Protein AF-A0A0C2CI23-F1 (afdb_monomer)

Organism: NCBI:txid51022

Radius of gyration: 13.96 Å; Cα contacts (8 Å, |Δi|>4): 56; chains: 1; bounding box: 32×21×38 Å

Foldseek 3Di:
DCLPVLLVQLVVCCVVPNPVSLVVLCVVLVVLLVQLVVLVPDDPVVVVVCVVPDDPVCPCSRHNVSSVCVSVVNSDD

Structure (mmCIF, N/CA/C/O backbone):
data_AF-A0A0C2CI23-F1
#
_entry.id   AF-A0A0C2CI23-F1
#
loop_
_atom_site.group_PDB
_atom_site.id
_atom_site.type_symbol
_atom_site.label_atom_id
_atom_site.label_alt_id
_atom_site.label_comp_id
_atom_site.label_asym_id
_atom_site.label_entity_id
_atom_site.label_seq_id
_atom_site.pdbx_PDB_ins_code
_atom_site.Cartn_x
_atom_site.Cartn_y
_atom_site.Cartn_z
_atom_site.occupancy
_atom_site.B_iso_or_equiv
_atom_site.auth_seq_id
_atom_site.auth_comp_id
_atom_site.auth_asym_id
_atom_site.auth_atom_id
_atom_site.pdbx_PDB_model_num
ATOM 1 N N . SER A 1 1 ? -3.659 -9.436 -4.629 1.00 64.25 1 SER A N 1
ATOM 2 C CA . SER A 1 1 ? -3.261 -8.991 -3.274 1.00 64.25 1 SER A CA 1
ATOM 3 C C . SER A 1 1 ? -2.211 -7.919 -3.453 1.00 64.25 1 SER A C 1
ATOM 5 O O . SER A 1 1 ? -1.267 -8.156 -4.202 1.00 64.25 1 SER A O 1
ATOM 7 N N . LEU A 1 2 ? -2.354 -6.769 -2.787 1.00 68.31 2 LEU A N 1
ATOM 8 C CA . LEU A 1 2 ? -1.430 -5.630 -2.908 1.00 68.31 2 LEU A CA 1
ATOM 9 C C . LEU A 1 2 ? 0.027 -6.003 -2.588 1.00 68.31 2 LEU A C 1
ATOM 11 O O . LEU A 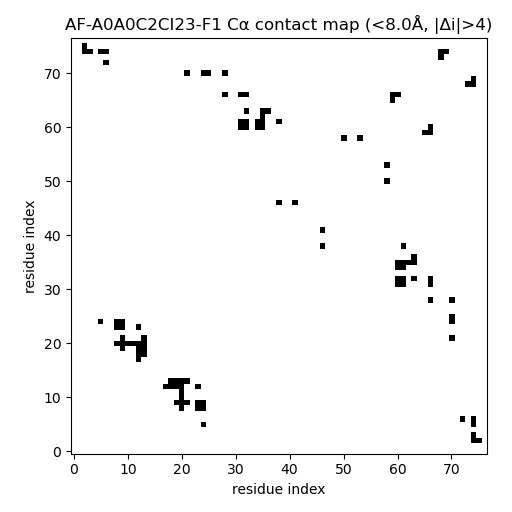1 2 ? 0.942 -5.494 -3.225 1.00 68.31 2 LEU A O 1
ATOM 15 N N . HIS A 1 3 ? 0.242 -7.001 -1.725 1.00 68.81 3 HIS A N 1
ATOM 16 C CA . HIS A 1 3 ? 1.559 -7.593 -1.455 1.00 68.81 3 HIS A CA 1
ATOM 17 C C . HIS A 1 3 ? 2.233 -8.245 -2.679 1.00 68.81 3 HIS A C 1
ATOM 19 O O . HIS A 1 3 ? 3.441 -8.459 -2.673 1.00 68.81 3 HIS A O 1
ATOM 25 N N . CYS A 1 4 ? 1.472 -8.590 -3.720 1.00 71.88 4 CYS A N 1
ATOM 26 C CA . CYS A 1 4 ? 1.979 -9.143 -4.978 1.00 71.88 4 CYS A CA 1
ATOM 27 C C . CYS A 1 4 ? 1.989 -8.092 -6.094 1.00 71.88 4 CYS A C 1
ATOM 29 O O . CYS A 1 4 ? 2.925 -8.043 -6.887 1.00 71.88 4 CYS A O 1
ATOM 31 N N . GLU A 1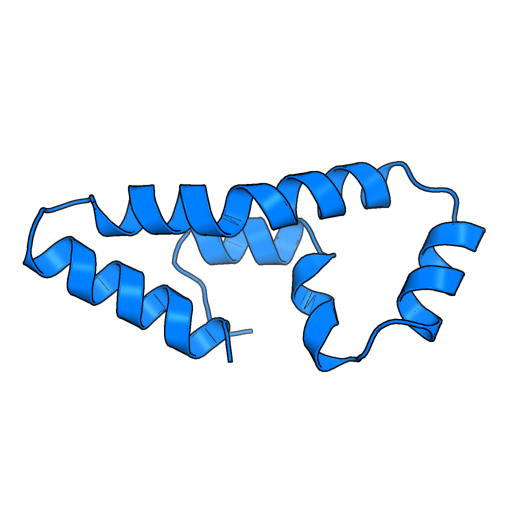 5 ? 0.951 -7.258 -6.153 1.00 81.88 5 GLU A N 1
ATOM 32 C CA . GLU A 1 5 ? 0.7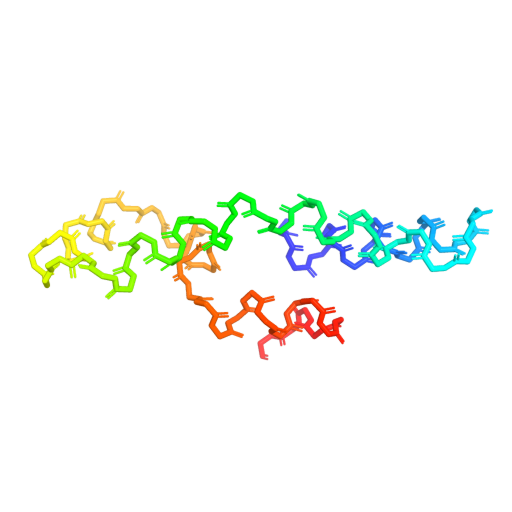70 -6.261 -7.212 1.00 81.88 5 GLU A CA 1
ATOM 33 C C . GLU A 1 5 ? 1.764 -5.103 -7.083 1.00 81.88 5 GLU A C 1
ATOM 35 O O . GLU A 1 5 ? 2.396 -4.747 -8.073 1.00 81.88 5 GLU A O 1
ATOM 40 N N . LEU A 1 6 ? 1.976 -4.569 -5.873 1.00 85.06 6 LEU A N 1
ATOM 41 C CA . LEU A 1 6 ? 2.908 -3.461 -5.642 1.00 85.06 6 LEU A CA 1
ATOM 42 C C . LEU A 1 6 ? 4.356 -3.806 -6.024 1.00 85.06 6 LEU A C 1
ATOM 44 O O . LEU A 1 6 ? 4.920 -3.079 -6.841 1.00 85.06 6 LEU A O 1
ATOM 48 N N . PRO A 1 7 ? 4.966 -4.911 -5.542 1.00 86.62 7 PRO A N 1
ATOM 49 C CA . PRO A 1 7 ? 6.315 -5.266 -5.972 1.00 86.62 7 PRO A CA 1
ATOM 50 C C . PRO A 1 7 ? 6.404 -5.549 -7.471 1.00 86.62 7 PRO A C 1
ATOM 52 O O . PRO A 1 7 ? 7.408 -5.196 -8.083 1.00 86.62 7 PRO A O 1
ATOM 55 N N . CYS A 1 8 ? 5.371 -6.148 -8.076 1.00 88.38 8 CYS A N 1
ATOM 56 C CA . CYS A 1 8 ? 5.335 -6.377 -9.520 1.00 88.38 8 CYS A CA 1
ATOM 57 C C . CYS A 1 8 ? 5.387 -5.048 -10.286 1.00 88.38 8 CYS A C 1
ATOM 59 O O . CYS A 1 8 ? 6.288 -4.837 -11.093 1.00 88.38 8 CYS A O 1
ATOM 61 N N . VAL A 1 9 ? 4.490 -4.111 -9.966 1.00 88.00 9 VAL A N 1
ATOM 62 C CA . VAL A 1 9 ? 4.440 -2.786 -10.601 1.00 88.00 9 VAL A CA 1
ATOM 63 C C . VAL A 1 9 ? 5.743 -2.016 -10.381 1.00 88.00 9 VAL A C 1
ATOM 65 O O . VAL A 1 9 ? 6.279 -1.449 -11.330 1.00 88.00 9 VAL A O 1
ATOM 68 N N . THR A 1 10 ? 6.301 -2.035 -9.166 1.00 89.44 10 THR A N 1
ATOM 69 C CA . THR A 1 10 ? 7.588 -1.393 -8.862 1.00 89.44 10 THR A CA 1
ATOM 70 C C . THR A 1 10 ? 8.729 -1.981 -9.696 1.00 89.44 10 THR A C 1
ATOM 72 O O . THR A 1 10 ? 9.537 -1.230 -10.242 1.00 89.44 10 THR A O 1
ATOM 75 N N . VAL A 1 11 ? 8.811 -3.309 -9.826 1.00 90.81 11 VAL A N 1
ATOM 76 C CA . VAL A 1 11 ? 9.857 -3.974 -10.618 1.00 90.81 11 VAL A CA 1
ATOM 77 C C . VAL A 1 11 ? 9.690 -3.687 -12.109 1.00 90.81 11 VAL A C 1
ATOM 79 O O . VAL A 1 11 ? 10.668 -3.315 -12.755 1.00 90.81 11 VAL A O 1
ATOM 82 N N . GLU A 1 12 ? 8.480 -3.812 -12.656 1.00 92.25 12 GLU A N 1
ATOM 83 C CA . GLU A 1 12 ? 8.228 -3.571 -14.081 1.00 92.25 12 GLU A CA 1
ATOM 84 C C . GLU A 1 12 ? 8.462 -2.105 -14.469 1.00 92.25 12 GLU A C 1
ATOM 86 O O . GLU A 1 12 ? 9.104 -1.833 -15.483 1.00 92.25 12 GLU A O 1
ATOM 91 N N . ALA A 1 13 ? 8.044 -1.148 -13.637 1.00 90.75 13 ALA A N 1
ATOM 92 C CA . ALA A 1 13 ? 8.322 0.268 -13.870 1.00 90.75 13 ALA A CA 1
ATOM 93 C C . ALA A 1 13 ? 9.834 0.557 -13.862 1.00 90.75 13 ALA A C 1
ATOM 95 O O . ALA A 1 13 ? 10.351 1.224 -14.762 1.00 90.75 13 ALA A O 1
ATOM 96 N N . ASN A 1 14 ? 10.574 -0.029 -12.913 1.00 92.00 14 ASN A N 1
ATOM 97 C CA . ASN A 1 14 ? 12.028 0.128 -12.832 1.00 92.00 14 ASN A CA 1
ATOM 98 C C . ASN A 1 14 ? 12.784 -0.444 -14.046 1.00 92.00 14 ASN A C 1
ATOM 100 O O . ASN A 1 14 ? 13.890 0.022 -14.319 1.00 92.00 14 ASN A O 1
ATOM 104 N N . LYS A 1 15 ? 12.216 -1.409 -14.788 1.00 94.06 15 LYS A N 1
ATOM 105 C CA . LYS A 1 15 ? 12.811 -1.911 -16.044 1.00 94.06 15 LYS A CA 1
ATOM 106 C C . LYS A 1 15 ? 12.752 -0.886 -17.176 1.00 94.06 15 LYS A C 1
ATOM 108 O O . LYS A 1 15 ? 13.649 -0.864 -18.011 1.00 94.06 15 LYS A O 1
ATOM 113 N N . VAL A 1 16 ? 11.695 -0.073 -17.224 1.00 94.19 16 VAL A N 1
ATOM 114 C CA . VAL A 1 16 ? 11.493 0.942 -18.272 1.00 94.19 16 VAL A CA 1
ATOM 115 C C . VAL A 1 16 ? 12.266 2.216 -17.946 1.00 94.19 16 VAL A C 1
ATOM 117 O O . VAL A 1 16 ? 12.942 2.771 -18.808 1.00 94.19 16 VAL A O 1
ATOM 120 N N . CYS A 1 17 ? 12.180 2.676 -16.697 1.00 91.62 17 CYS A N 1
ATOM 121 C CA . CYS A 1 17 ? 12.893 3.852 -16.213 1.00 91.62 17 CYS A CA 1
ATOM 122 C C . CYS A 1 17 ? 13.424 3.576 -14.799 1.00 91.62 17 CYS A C 1
ATOM 124 O O . CYS A 1 17 ? 12.612 3.371 -13.886 1.00 91.62 17 CYS A O 1
ATOM 126 N N . PRO A 1 18 ? 14.754 3.569 -14.583 1.00 93.0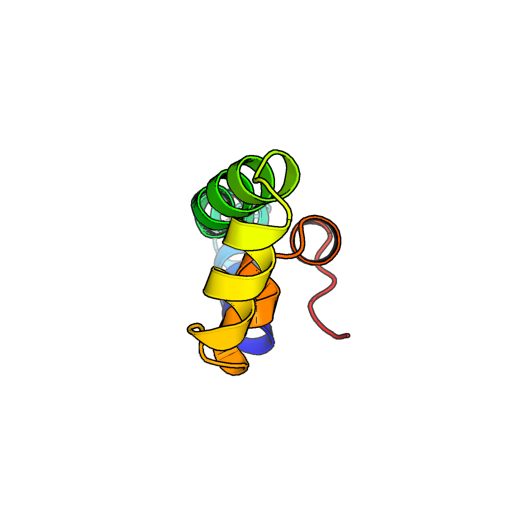6 18 PRO A N 1
ATOM 127 C CA . PRO A 1 18 ? 15.326 3.352 -13.262 1.00 93.06 18 PRO A CA 1
ATOM 128 C C . PRO A 1 18 ? 14.708 4.286 -12.221 1.00 93.06 18 PRO A C 1
ATOM 130 O O . PRO A 1 18 ? 14.523 5.474 -12.470 1.00 93.06 18 PRO A O 1
ATOM 133 N N . LEU A 1 19 ? 14.399 3.739 -11.046 1.00 88.38 19 LEU A N 1
ATOM 134 C CA . LEU A 1 19 ? 13.778 4.426 -9.906 1.00 88.38 19 LEU A CA 1
ATOM 135 C C . LEU A 1 19 ? 12.314 4.857 -10.084 1.00 88.38 19 LEU A C 1
ATOM 137 O O . LEU A 1 19 ? 11.665 5.179 -9.087 1.00 88.38 19 LEU A O 1
ATOM 141 N N . SER A 1 20 ? 11.753 4.813 -11.294 1.00 92.75 20 SER A N 1
ATOM 142 C CA . SER A 1 20 ? 10.348 5.182 -11.518 1.00 92.75 20 SER A CA 1
ATOM 143 C C . SER A 1 20 ? 9.367 4.294 -10.747 1.00 92.75 20 SER A C 1
ATOM 145 O O . SER A 1 20 ? 8.324 4.770 -10.308 1.00 92.75 20 SER A O 1
ATOM 147 N N . GLY A 1 21 ? 9.715 3.032 -10.490 1.00 91.88 21 GLY A N 1
ATOM 148 C CA . GLY A 1 21 ? 8.892 2.125 -9.699 1.00 91.88 21 GLY A CA 1
ATOM 149 C C . GLY A 1 21 ? 8.745 2.544 -8.241 1.00 91.88 21 GLY A C 1
ATOM 150 O O . GLY A 1 21 ? 7.704 2.274 -7.646 1.00 91.88 21 GLY A O 1
ATOM 151 N N . TRP A 1 22 ? 9.745 3.224 -7.673 1.00 90.81 22 TRP A N 1
ATOM 152 C CA . TRP A 1 22 ? 9.659 3.781 -6.320 1.00 90.81 22 TRP A CA 1
ATOM 153 C C . TRP A 1 22 ? 8.763 5.015 -6.278 1.00 90.81 2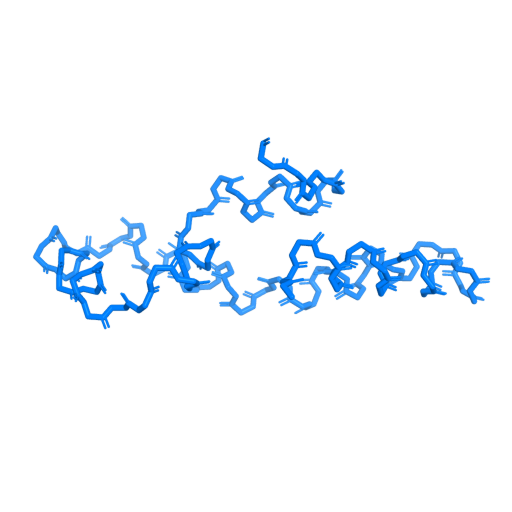2 TRP A C 1
ATOM 155 O O . TRP A 1 22 ? 7.983 5.164 -5.344 1.00 90.81 22 TRP A O 1
ATOM 165 N N . LEU A 1 23 ? 8.822 5.852 -7.318 1.00 91.12 23 LEU A N 1
ATOM 166 C CA . LEU A 1 23 ? 7.916 6.990 -7.472 1.00 91.12 23 LEU A CA 1
ATOM 167 C C . LEU A 1 23 ? 6.461 6.517 -7.597 1.00 91.12 23 LEU A C 1
ATOM 169 O O . LEU A 1 23 ? 5.585 7.005 -6.892 1.00 91.12 23 LEU A O 1
ATOM 173 N N . VAL A 1 24 ? 6.210 5.531 -8.464 1.00 90.88 24 VAL A N 1
ATOM 174 C CA . VAL A 1 24 ? 4.877 4.936 -8.640 1.00 90.88 24 VAL A CA 1
ATOM 175 C C . VAL A 1 24 ? 4.390 4.311 -7.337 1.00 90.88 24 VAL A C 1
ATOM 177 O O . VAL A 1 24 ? 3.241 4.515 -6.958 1.00 90.88 24 VAL A O 1
ATOM 180 N N . LEU A 1 25 ? 5.259 3.587 -6.630 1.00 90.19 25 LEU A N 1
ATOM 181 C CA . LEU A 1 25 ? 4.925 3.008 -5.334 1.00 90.19 25 LEU A CA 1
ATOM 182 C C . LEU A 1 25 ? 4.509 4.080 -4.321 1.00 90.19 25 LEU A C 1
ATOM 184 O O . LEU A 1 25 ? 3.514 3.895 -3.628 1.00 90.19 25 LEU A O 1
ATOM 188 N N . ASP A 1 26 ? 5.231 5.197 -4.251 1.00 89.75 26 ASP A N 1
ATOM 189 C CA . ASP A 1 26 ? 4.904 6.285 -3.329 1.00 89.75 26 ASP A CA 1
ATOM 190 C C . ASP A 1 26 ? 3.544 6.923 -3.650 1.00 89.75 26 ASP A C 1
ATOM 192 O O . ASP A 1 26 ? 2.706 7.071 -2.761 1.00 89.75 26 ASP A O 1
ATOM 196 N N . VAL A 1 27 ? 3.269 7.181 -4.934 1.00 90.31 27 VAL A N 1
ATOM 197 C CA . VAL A 1 27 ? 1.965 7.687 -5.399 1.00 90.31 27 VAL A CA 1
ATOM 198 C C . VAL A 1 27 ? 0.829 6.719 -5.059 1.00 90.31 27 VAL A C 1
ATOM 200 O O . VAL A 1 27 ? -0.233 7.147 -4.610 1.00 90.31 27 VAL A O 1
ATOM 203 N N . LEU A 1 28 ? 1.036 5.411 -5.241 1.00 88.19 28 LEU A N 1
ATOM 204 C CA . LEU A 1 28 ? 0.028 4.396 -4.924 1.00 88.19 28 LEU A CA 1
ATOM 205 C C . LEU A 1 28 ? -0.237 4.280 -3.417 1.00 88.19 28 LEU A C 1
ATOM 207 O O . LEU A 1 28 ? -1.365 3.986 -3.021 1.00 88.19 28 LEU A O 1
ATOM 211 N N . LEU A 1 29 ? 0.780 4.500 -2.579 1.00 88.06 29 LEU A N 1
ATOM 212 C CA . LEU A 1 29 ? 0.672 4.383 -1.123 1.00 88.06 29 LEU A CA 1
ATOM 213 C C . LEU A 1 29 ? 0.141 5.655 -0.439 1.00 88.06 29 LEU A C 1
ATOM 215 O O . LEU A 1 29 ? -0.409 5.567 0.659 1.00 88.06 29 LEU A O 1
ATOM 219 N N . GLN A 1 30 ? 0.244 6.822 -1.079 1.00 89.25 30 GLN A N 1
ATOM 220 C CA . GLN A 1 30 ? -0.138 8.118 -0.504 1.00 89.25 30 GLN A CA 1
ATOM 221 C C . GLN A 1 30 ? -1.595 8.204 0.017 1.00 89.25 30 GLN A C 1
ATOM 223 O O . GLN A 1 30 ? -1.804 8.745 1.112 1.00 89.25 30 GLN A O 1
ATOM 228 N N . PRO A 1 31 ? -2.625 7.665 -0.674 1.00 87.62 31 PRO A N 1
ATOM 229 C CA . PRO A 1 31 ? -3.992 7.682 -0.150 1.00 87.62 31 PRO A CA 1
ATOM 230 C C . PRO A 1 31 ? -4.137 6.855 1.132 1.00 87.62 31 PRO A C 1
ATOM 232 O O . PRO A 1 31 ? -4.841 7.260 2.055 1.00 87.62 31 PRO A O 1
ATOM 235 N N . PHE A 1 32 ? -3.441 5.718 1.212 1.00 87.06 32 PHE A N 1
ATOM 236 C CA . PHE A 1 32 ? -3.459 4.850 2.388 1.00 87.06 32 PHE A CA 1
ATOM 237 C C . PHE A 1 32 ? -2.760 5.502 3.578 1.00 87.06 32 PHE A C 1
ATOM 239 O O . PHE A 1 32 ? -3.264 5.431 4.693 1.00 87.06 32 PHE A O 1
ATOM 246 N N . GLU A 1 33 ? -1.651 6.210 3.349 1.00 86.44 33 GLU A N 1
ATOM 247 C CA . GLU A 1 33 ? -0.984 6.971 4.411 1.00 86.44 33 GLU A CA 1
ATOM 248 C C . GLU A 1 33 ? -1.894 8.061 4.981 1.00 86.44 33 GLU A C 1
ATOM 250 O O . GLU A 1 33 ? -1.990 8.210 6.197 1.00 86.44 33 GLU A O 1
ATOM 255 N N . SER A 1 34 ? -2.624 8.766 4.115 1.00 87.44 34 SER A N 1
ATOM 256 C CA . SER A 1 34 ? -3.572 9.800 4.545 1.00 87.44 34 SER A CA 1
ATOM 257 C C . SER A 1 34 ? -4.671 9.221 5.445 1.00 87.44 34 SER A C 1
ATOM 259 O O . SER A 1 34 ? -5.029 9.813 6.463 1.00 87.44 34 SER A O 1
ATOM 261 N N . VAL A 1 35 ? -5.186 8.036 5.104 1.00 85.31 35 VAL A N 1
ATOM 262 C CA . VAL A 1 35 ? -6.168 7.315 5.929 1.00 85.31 35 VAL A CA 1
ATOM 263 C C . VAL A 1 35 ? -5.543 6.836 7.240 1.00 85.31 35 VAL A C 1
ATOM 265 O O . VAL A 1 35 ? -6.143 7.025 8.298 1.00 85.31 35 VAL A O 1
ATOM 268 N N . ALA A 1 36 ? -4.337 6.268 7.202 1.00 85.62 36 ALA A N 1
ATOM 269 C CA . ALA A 1 36 ? -3.627 5.820 8.395 1.00 85.62 36 ALA A CA 1
ATOM 270 C C . ALA A 1 36 ? -3.356 6.980 9.373 1.00 85.62 36 ALA A C 1
ATOM 272 O O . ALA A 1 36 ? -3.520 6.815 10.580 1.00 85.62 36 ALA A O 1
ATOM 273 N N . ASP A 1 37 ? -3.027 8.175 8.876 1.00 86.81 37 ASP A N 1
ATOM 274 C CA . ASP A 1 37 ? -2.825 9.373 9.700 1.00 86.81 37 ASP A CA 1
ATOM 275 C C . ASP A 1 37 ? -4.114 9.905 10.329 1.00 86.81 37 ASP A C 1
ATOM 277 O O . ASP A 1 37 ? -4.127 10.294 11.503 1.00 86.81 37 ASP A O 1
ATOM 281 N N . LEU A 1 38 ? -5.222 9.878 9.585 1.00 85.81 38 LEU A N 1
ATOM 282 C CA . LEU A 1 38 ? -6.543 10.180 10.138 1.00 85.81 38 LEU A CA 1
ATOM 283 C C . LEU A 1 38 ? -6.915 9.187 11.241 1.00 85.81 38 LEU A C 1
ATOM 285 O O . LEU A 1 38 ? -7.428 9.581 12.289 1.00 85.81 38 LEU A O 1
ATOM 289 N N . LEU A 1 39 ? -6.616 7.905 11.029 1.00 83.56 39 LEU A N 1
ATOM 290 C CA . LEU A 1 39 ? -6.890 6.854 11.999 1.00 83.56 39 LEU A CA 1
ATOM 291 C C . LEU A 1 39 ? -6.013 6.964 13.231 1.00 83.56 39 LEU A C 1
ATOM 293 O O . LEU A 1 39 ? -6.532 6.783 14.323 1.00 83.56 39 LEU A O 1
ATOM 297 N N . LEU A 1 40 ? -4.730 7.309 13.116 1.00 84.69 40 LEU A N 1
ATOM 298 C CA . LEU A 1 40 ? -3.860 7.497 14.281 1.00 84.69 40 LEU A CA 1
ATOM 299 C C . LEU A 1 40 ? -4.467 8.484 15.285 1.00 84.69 40 LEU A C 1
ATOM 301 O O . LEU A 1 40 ? -4.503 8.186 16.483 1.00 84.69 40 LEU A O 1
ATOM 305 N N . ASN A 1 41 ? -5.032 9.581 14.778 1.00 84.69 41 ASN A N 1
ATOM 306 C CA . ASN A 1 41 ? -5.671 10.639 15.562 1.00 84.69 41 ASN A CA 1
ATOM 307 C C . ASN A 1 41 ? -7.152 10.371 15.897 1.00 84.69 41 ASN A C 1
ATOM 309 O O . ASN A 1 41 ? -7.765 11.145 16.632 1.00 84.69 41 ASN A O 1
ATOM 313 N N . ALA A 1 42 ? -7.744 9.296 15.373 1.00 86.94 42 ALA A N 1
ATOM 314 C CA . ALA A 1 42 ? -9.135 8.950 15.632 1.00 86.94 42 ALA A CA 1
ATOM 315 C C . ALA A 1 42 ? -9.354 8.494 17.082 1.00 86.94 42 ALA A C 1
ATOM 317 O O . ALA A 1 42 ? -8.485 7.880 17.715 1.00 86.94 42 ALA A O 1
ATOM 318 N N . SER A 1 43 ? -10.565 8.742 17.590 1.00 91.75 43 SER A N 1
ATOM 319 C CA . SER A 1 43 ? -10.980 8.237 18.897 1.00 91.75 43 SER A CA 1
ATOM 320 C C . SER A 1 43 ? -10.979 6.699 18.917 1.00 91.75 43 SER A C 1
ATOM 322 O O . SER A 1 43 ? -11.234 6.071 17.883 1.00 91.75 43 SER A O 1
ATOM 324 N N . PRO A 1 44 ? -10.749 6.065 20.083 1.00 88.25 44 PRO A N 1
ATOM 325 C CA . PRO A 1 44 ? -10.783 4.606 20.203 1.00 88.25 44 PRO A CA 1
ATOM 326 C C . PRO A 1 44 ? -12.092 3.995 19.684 1.00 88.25 44 PRO A C 1
ATOM 328 O O . PRO A 1 44 ? -12.078 2.999 18.974 1.00 88.25 44 PRO A O 1
ATOM 331 N N . THR A 1 45 ? -13.227 4.650 19.941 1.00 90.88 45 THR A N 1
ATOM 332 C CA . THR A 1 45 ? -14.544 4.202 19.466 1.00 90.88 45 THR A CA 1
ATOM 333 C C . THR A 1 45 ? -14.640 4.157 17.941 1.00 90.88 45 THR A C 1
ATOM 335 O O . THR A 1 45 ? -15.250 3.243 17.390 1.00 90.88 45 THR A O 1
ATOM 338 N N . LEU A 1 46 ? -14.048 5.135 17.248 1.00 85.62 46 LEU A N 1
ATOM 339 C CA . LEU A 1 46 ? -14.046 5.171 15.788 1.00 85.62 46 LEU A CA 1
ATOM 340 C C . LEU A 1 46 ? -13.104 4.108 15.209 1.00 85.62 46 LEU A C 1
ATOM 342 O O . LEU A 1 46 ? -13.471 3.454 14.236 1.00 85.62 46 LEU A O 1
ATOM 346 N N . LYS A 1 47 ? -11.940 3.888 15.836 1.00 85.25 47 LYS A N 1
ATOM 347 C CA . LYS A 1 47 ? -11.014 2.799 15.474 1.00 85.25 47 LYS A CA 1
ATOM 348 C C . LYS A 1 47 ? -11.703 1.436 15.573 1.00 85.25 47 LYS A C 1
ATOM 350 O O . LYS A 1 47 ? -11.763 0.722 14.576 1.00 85.25 47 LYS A O 1
ATOM 355 N N . ASP A 1 48 ? -12.333 1.147 16.712 1.00 85.56 48 ASP A N 1
ATOM 356 C CA . ASP A 1 48 ? -13.079 -0.097 16.946 1.00 85.56 48 ASP A CA 1
ATOM 357 C C . ASP A 1 48 ? -14.229 -0.287 15.949 1.00 85.56 48 ASP A C 1
ATOM 359 O O . ASP A 1 48 ? -14.512 -1.400 15.499 1.00 85.56 48 ASP A O 1
ATOM 363 N N . PHE A 1 49 ? -14.940 0.795 15.616 1.00 87.06 49 PHE A N 1
ATOM 364 C CA . PHE A 1 49 ? -16.021 0.745 14.637 1.00 87.06 49 PHE A CA 1
ATOM 365 C C . PHE A 1 49 ? -15.498 0.389 13.243 1.00 87.06 49 PHE A C 1
ATOM 367 O O . PHE A 1 49 ? -16.083 -0.463 12.570 1.00 87.06 49 PHE A O 1
ATOM 374 N N . ILE A 1 50 ? -14.396 1.015 12.825 1.00 83.81 50 ILE A N 1
ATOM 375 C CA . ILE A 1 50 ? -13.772 0.773 11.524 1.00 83.81 50 ILE A CA 1
ATOM 376 C C . ILE A 1 50 ? -13.222 -0.651 11.458 1.00 83.81 50 ILE A C 1
ATOM 378 O O . ILE A 1 50 ? -13.561 -1.360 10.516 1.00 83.81 50 ILE A O 1
ATOM 382 N N . GLU A 1 51 ? -12.493 -1.123 12.473 1.00 82.06 51 GLU A N 1
ATOM 383 C CA . GLU A 1 51 ? -11.998 -2.507 12.530 1.00 82.06 51 GLU A CA 1
ATOM 384 C C . GLU A 1 51 ? -13.123 -3.545 12.443 1.00 82.06 51 GLU A C 1
ATOM 386 O O . GLU A 1 51 ? -12.989 -4.548 11.744 1.00 82.06 51 GLU A O 1
ATOM 391 N N . LYS A 1 52 ? -14.258 -3.310 13.115 1.00 84.69 52 LYS A N 1
ATOM 392 C CA . LYS A 1 52 ? -15.408 -4.231 13.081 1.00 84.69 52 LYS A CA 1
ATOM 393 C C . LYS A 1 52 ? -16.150 -4.230 11.748 1.00 84.69 52 LYS A C 1
ATOM 395 O O . LYS A 1 52 ? -16.820 -5.212 11.430 1.00 84.69 52 LYS A O 1
ATOM 400 N N . LYS A 1 53 ? -16.117 -3.117 11.010 1.00 85.44 53 LYS A N 1
ATOM 401 C CA . LYS A 1 53 ? -16.853 -2.954 9.747 1.00 85.44 53 LYS A CA 1
ATOM 402 C C . LYS A 1 53 ? -16.013 -3.257 8.518 1.00 85.44 53 LYS A C 1
ATOM 404 O O . LYS A 1 53 ? -16.581 -3.651 7.501 1.00 85.44 53 LYS A O 1
ATOM 409 N N . MET A 1 54 ? -14.701 -3.077 8.590 1.00 79.38 54 MET A N 1
ATOM 410 C CA . MET A 1 54 ? -13.813 -3.378 7.482 1.00 79.38 54 MET A CA 1
ATOM 411 C C . MET A 1 54 ? -13.598 -4.877 7.314 1.00 79.38 54 MET A C 1
ATOM 413 O O . MET A 1 54 ? -13.439 -5.636 8.268 1.00 79.38 54 MET A O 1
ATOM 417 N N . ASP A 1 55 ? -13.526 -5.294 6.055 1.00 80.00 55 ASP A N 1
ATOM 418 C CA . ASP A 1 55 ? -13.063 -6.629 5.709 1.00 80.00 55 ASP A CA 1
ATOM 419 C C . ASP A 1 55 ? -11.604 -6.799 6.169 1.00 80.00 55 ASP A C 1
ATOM 421 O O . ASP A 1 55 ? -10.779 -5.898 5.996 1.00 80.00 55 ASP A O 1
ATOM 425 N N . LYS A 1 56 ? -11.265 -7.972 6.720 1.00 74.50 56 LYS A N 1
ATOM 426 C CA . LYS A 1 56 ? -9.896 -8.309 7.152 1.00 74.50 56 LYS A CA 1
ATOM 427 C C . LYS A 1 56 ? -8.872 -8.146 6.030 1.00 74.50 56 LYS A C 1
ATOM 429 O O . LYS A 1 56 ? -7.707 -7.879 6.297 1.00 74.50 56 LYS A O 1
ATOM 434 N N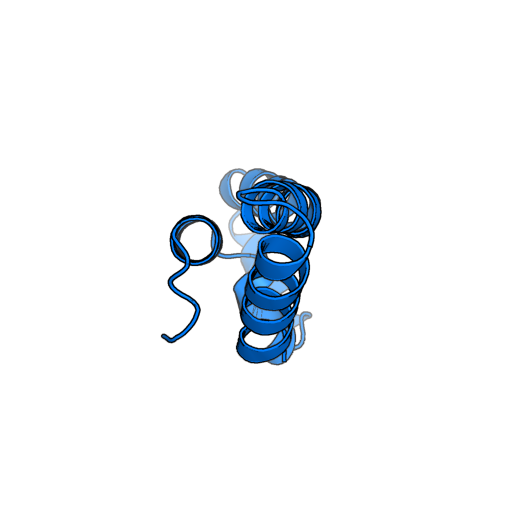 . ARG A 1 57 ? -9.299 -8.278 4.773 1.00 71.38 57 ARG A N 1
ATOM 435 C CA . ARG A 1 57 ? -8.453 -8.052 3.599 1.00 71.38 57 ARG A CA 1
ATOM 436 C C . ARG A 1 57 ? -8.027 -6.600 3.439 1.00 71.38 57 ARG A C 1
ATOM 438 O O . ARG A 1 57 ? -7.092 -6.374 2.697 1.00 71.38 57 ARG A O 1
ATOM 445 N N . CYS A 1 58 ? -8.670 -5.639 4.094 1.00 70.19 58 CYS A N 1
ATOM 446 C CA . CYS A 1 58 ? -8.343 -4.218 3.985 1.00 70.19 58 CYS A CA 1
ATOM 447 C C . CYS A 1 58 ? -7.474 -3.709 5.151 1.00 70.19 58 CYS A C 1
ATOM 449 O O . CYS A 1 58 ? -7.164 -2.527 5.196 1.00 70.19 58 CYS A O 1
ATOM 451 N N . HIS A 1 59 ? -7.078 -4.567 6.097 1.00 69.00 59 HIS A N 1
ATOM 452 C CA . HIS A 1 59 ? -6.421 -4.151 7.345 1.00 69.00 59 HIS A CA 1
ATOM 453 C C . HIS A 1 59 ? -5.051 -3.474 7.134 1.00 69.00 59 HIS A C 1
ATOM 455 O O . HIS A 1 59 ? -4.735 -2.510 7.827 1.00 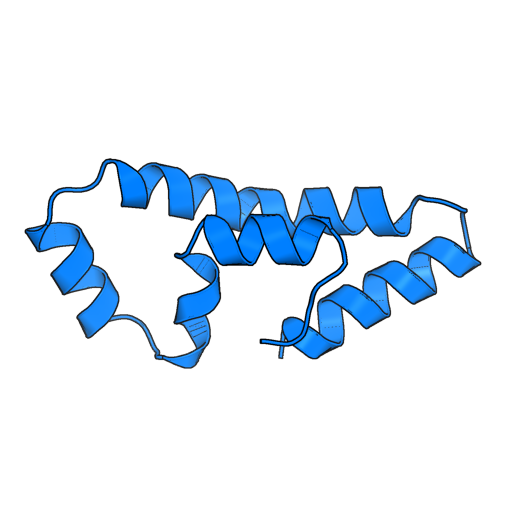69.00 59 HIS A O 1
ATOM 461 N N . PHE A 1 60 ? -4.292 -3.899 6.114 1.00 61.34 60 PHE A N 1
ATOM 462 C CA . PHE A 1 60 ? -2.983 -3.320 5.762 1.00 61.34 60 PHE A CA 1
ATOM 463 C C . PHE A 1 60 ? -3.062 -1.834 5.360 1.00 61.34 60 PHE A C 1
ATOM 465 O O . PHE A 1 60 ? -2.060 -1.126 5.355 1.00 61.34 60 PHE A O 1
ATOM 472 N N . ALA A 1 61 ? -4.255 -1.349 4.991 1.00 65.88 61 ALA A N 1
ATOM 473 C CA . ALA A 1 61 ? -4.488 0.044 4.620 1.00 65.88 61 ALA A CA 1
ATOM 474 C C . ALA A 1 61 ? -4.513 0.989 5.831 1.00 65.88 61 ALA A C 1
ATOM 476 O O . ALA A 1 61 ? -4.532 2.205 5.645 1.00 65.88 61 ALA A O 1
ATOM 477 N N . LEU A 1 62 ? -4.567 0.443 7.052 1.00 68.75 62 LEU A N 1
ATOM 478 C CA . LEU A 1 62 ? -4.748 1.222 8.276 1.00 68.75 62 LEU A CA 1
ATOM 479 C C . LEU A 1 62 ? -3.480 1.318 9.125 1.00 68.75 62 LEU A C 1
ATOM 481 O O . LEU A 1 62 ? -3.342 2.270 9.893 1.00 68.75 62 LEU A O 1
ATOM 485 N N . GLU A 1 63 ? -2.553 0.364 9.009 1.00 81.38 63 GLU A N 1
ATOM 486 C CA . GLU A 1 63 ? -1.355 0.356 9.845 1.00 81.38 63 GLU A CA 1
ATOM 487 C C . GLU A 1 63 ? -0.216 1.152 9.193 1.00 81.38 63 GLU A C 1
ATOM 489 O O . GLU A 1 63 ? 0.423 0.726 8.229 1.00 81.38 63 GLU A O 1
ATOM 494 N N . LYS A 1 64 ? 0.083 2.331 9.754 1.00 83.50 64 LYS A N 1
ATOM 495 C CA . LYS A 1 64 ? 1.148 3.212 9.242 1.00 83.50 64 LYS A CA 1
ATOM 496 C C . LYS A 1 64 ? 2.520 2.524 9.191 1.00 83.50 64 LYS A C 1
ATOM 498 O O . LYS A 1 64 ? 3.322 2.806 8.301 1.00 83.50 64 LYS A O 1
ATOM 503 N N . SER A 1 65 ? 2.801 1.624 10.131 1.00 86.69 65 SER A N 1
ATOM 504 C CA . SER A 1 65 ? 4.048 0.850 10.185 1.00 86.69 65 SER A CA 1
ATOM 505 C C . SER A 1 65 ? 4.204 -0.070 8.959 1.00 86.69 65 SER A C 1
ATOM 507 O O . SER A 1 65 ? 5.284 -0.110 8.365 1.00 86.69 65 SER A O 1
ATOM 509 N N . GLU A 1 66 ? 3.134 -0.752 8.533 1.00 84.44 66 GLU A N 1
ATOM 510 C CA . GLU A 1 66 ? 3.124 -1.623 7.355 1.00 84.44 66 GLU A CA 1
ATOM 511 C C . GLU A 1 66 ? 3.308 -0.807 6.071 1.00 84.44 66 GLU A C 1
ATOM 513 O O . GLU A 1 66 ? 4.140 -1.165 5.237 1.00 84.44 66 GLU A O 1
ATOM 518 N N . LEU A 1 67 ? 2.647 0.350 5.943 1.00 84.88 67 LEU A N 1
ATOM 519 C CA . LEU A 1 67 ? 2.833 1.254 4.796 1.00 84.88 67 LEU A CA 1
ATOM 520 C C . LEU A 1 67 ? 4.288 1.742 4.669 1.00 84.88 67 LEU A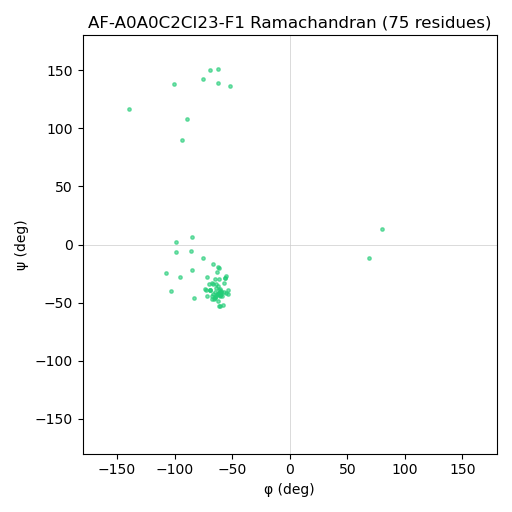 C 1
ATOM 522 O O . LEU A 1 67 ? 4.857 1.767 3.573 1.00 84.88 67 LEU A O 1
ATOM 526 N N . LEU A 1 68 ? 4.935 2.070 5.794 1.00 87.12 68 LEU A N 1
ATOM 527 C CA . LEU A 1 68 ? 6.351 2.454 5.825 1.00 87.12 68 LEU A CA 1
ATOM 528 C C . LEU A 1 68 ? 7.289 1.296 5.457 1.00 87.12 68 LEU A C 1
ATOM 530 O O . LEU A 1 68 ? 8.330 1.530 4.836 1.00 87.12 68 LEU A O 1
ATOM 534 N N . ARG A 1 69 ? 6.946 0.053 5.818 1.00 88.06 69 ARG A N 1
ATOM 535 C CA . ARG A 1 69 ? 7.670 -1.146 5.365 1.00 88.06 69 ARG A CA 1
ATOM 536 C C . ARG A 1 69 ? 7.525 -1.322 3.851 1.00 88.06 69 ARG A C 1
ATOM 538 O O . ARG A 1 69 ? 8.534 -1.501 3.166 1.00 88.06 69 ARG A O 1
ATOM 545 N N . MET A 1 70 ? 6.313 -1.177 3.313 1.00 87.06 70 MET A N 1
ATOM 546 C CA . MET A 1 70 ? 6.050 -1.307 1.875 1.00 87.06 70 MET A CA 1
ATOM 547 C C . MET A 1 70 ? 6.839 -0.289 1.046 1.00 87.06 70 MET A C 1
ATOM 549 O O . MET A 1 70 ? 7.470 -0.682 0.069 1.00 87.06 70 MET A O 1
ATOM 553 N N . ARG A 1 71 ? 6.922 0.982 1.471 1.00 86.75 71 ARG A N 1
ATOM 554 C CA . ARG A 1 71 ? 7.768 2.004 0.812 1.00 86.75 71 ARG A CA 1
ATOM 555 C C . ARG A 1 71 ? 9.244 1.624 0.714 1.00 86.75 71 ARG A C 1
ATOM 557 O O . ARG A 1 71 ? 9.928 2.047 -0.210 1.00 86.75 71 ARG A O 1
ATOM 564 N N . LYS A 1 72 ? 9.742 0.823 1.657 1.00 87.75 72 LYS A N 1
ATOM 565 C CA . LYS A 1 72 ? 11.121 0.308 1.665 1.00 87.75 72 LYS A CA 1
ATOM 566 C C . LYS A 1 72 ? 11.283 -0.967 0.832 1.00 87.75 72 LYS A C 1
ATOM 568 O O . LYS A 1 72 ? 12.337 -1.594 0.872 1.00 87.75 72 LYS A O 1
ATOM 573 N N . GLY A 1 73 ? 10.241 -1.384 0.115 1.00 85.12 73 GLY A N 1
ATOM 574 C CA . GLY A 1 73 ? 10.222 -2.609 -0.677 1.00 85.12 73 GLY A CA 1
ATOM 575 C C . GLY A 1 73 ? 9.970 -3.876 0.142 1.00 85.12 73 GLY A C 1
ATOM 576 O O . GLY A 1 73 ? 10.191 -4.982 -0.352 1.00 85.12 73 GLY A O 1
ATOM 577 N N . GLN A 1 74 ? 9.533 -3.750 1.398 1.00 87.00 74 GLN A N 1
ATOM 578 C CA . GLN A 1 74 ? 9.253 -4.889 2.269 1.00 87.00 74 GLN A CA 1
ATOM 579 C C . GLN A 1 74 ? 7.772 -5.262 2.163 1.00 87.00 74 GLN A C 1
ATOM 581 O O . GLN A 1 74 ? 6.935 -4.749 2.899 1.00 87.00 74 GLN A O 1
ATOM 586 N N . PHE A 1 75 ? 7.451 -6.151 1.222 1.00 78.56 75 PHE A N 1
ATOM 587 C CA . PHE A 1 75 ? 6.066 -6.527 0.90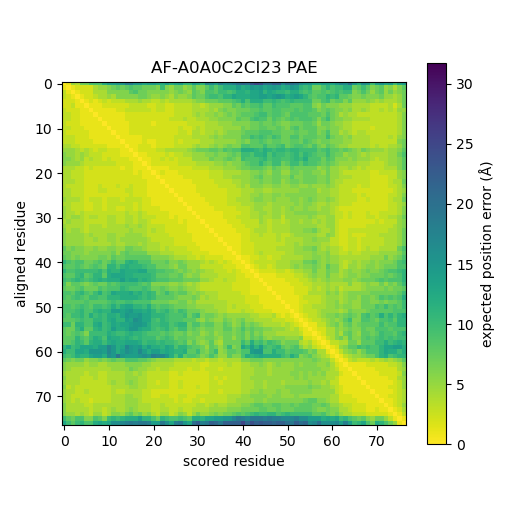5 1.00 78.56 75 PHE A CA 1
ATOM 588 C C . PHE A 1 75 ? 5.592 -7.834 1.554 1.00 78.56 75 PHE A C 1
ATOM 590 O O . PHE A 1 75 ? 4.423 -8.183 1.420 1.00 78.56 75 PHE A O 1
ATOM 597 N N . ARG A 1 76 ? 6.474 -8.580 2.227 1.00 67.50 76 ARG A N 1
ATOM 598 C CA . ARG A 1 76 ? 6.115 -9.791 2.981 1.00 67.50 76 ARG A CA 1
ATOM 599 C C . ARG A 1 76 ? 6.033 -9.460 4.471 1.00 67.50 76 ARG A C 1
ATOM 601 O O . ARG A 1 76 ? 6.901 -8.729 4.960 1.00 67.50 76 ARG A O 1
ATOM 608 N N . ASN A 1 77 ? 5.014 -10.004 5.143 1.00 54.81 77 ASN A N 1
ATOM 609 C CA . ASN A 1 77 ? 4.889 -9.926 6.600 1.00 54.81 77 ASN A CA 1
ATOM 610 C C . ASN A 1 77 ? 5.973 -10.748 7.281 1.00 54.81 77 ASN A C 1
ATOM 612 O O . ASN A 1 77 ? 6.161 -11.919 6.876 1.00 54.81 77 ASN A O 1
#

Sequence (77 aa):
SLHCELPCVTVEANKVCPLSGWLVLDVLLQPFESVADLLLNASPTLKDFIEKKMDKRCHFALEKSELLRMRKGQFRN

pLDDT: mean 83.98, std 8.35, range [54.81, 94.19]

Mean predicted aligned error: 5.43 Å

Solvent-accessible surface area (backbone atoms only — not comparable to full-atom values): 4398 Å² total; per-residue (Å²): 105,68,62,56,51,51,59,47,52,25,52,57,37,30,73,79,39,79,65,45,11,58,55,52,48,49,63,68,45,47,65,37,50,56,49,14,56,53,52,71,74,44,55,70,71,56,50,54,50,48,62,74,68,47,60,79,90,56,52,71,49,52,40,58,69,56,51,58,36,40,77,73,70,47,53,74,134

Secondary structure (DSSP, 8-state):
-HHHHHHHHHHHHHHHSTTHHHHHHHHHHHHHHHHHHHHHTS-HHHHHHHHHHS-GGGGGGT-HHHHHHHHTT----

InterPro domains:
  IPR029153 Chondroitin proteoglycan 4 [PF15481] (1-38)